Protein AF-A0A9E4EDP9-F1 (afdb_monomer)

Structure (mmCIF, N/CA/C/O backbone):
data_AF-A0A9E4EDP9-F1
#
_entry.id   AF-A0A9E4EDP9-F1
#
loop_
_atom_site.group_PDB
_atom_site.id
_atom_site.type_symbol
_atom_site.label_atom_id
_atom_site.label_alt_id
_atom_site.label_comp_id
_atom_site.label_asym_id
_atom_site.label_entity_id
_atom_site.label_seq_id
_atom_site.pdbx_PDB_ins_code
_atom_site.Cartn_x
_atom_site.Cartn_y
_atom_site.Cartn_z
_atom_site.occupancy
_atom_site.B_iso_or_equiv
_atom_site.auth_seq_id
_atom_site.auth_comp_id
_atom_site.auth_asym_id
_atom_site.auth_atom_id
_atom_site.pdbx_PDB_model_num
ATOM 1 N N . MET A 1 1 ? -17.730 30.668 11.846 1.00 35.94 1 MET A N 1
ATOM 2 C CA . MET A 1 1 ? -17.72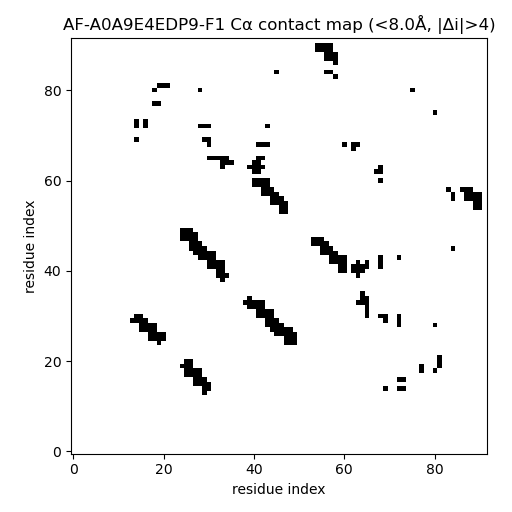0 29.212 12.084 1.00 35.94 1 MET A CA 1
ATOM 3 C C . MET A 1 1 ? -16.920 28.574 10.960 1.00 35.94 1 MET A C 1
ATOM 5 O O . MET A 1 1 ? -17.165 28.892 9.808 1.00 35.94 1 MET A O 1
ATOM 9 N N . THR A 1 2 ? -15.901 27.817 11.361 1.00 37.94 2 THR A N 1
ATOM 10 C CA . THR A 1 2 ? -14.942 26.958 10.626 1.00 37.94 2 THR A CA 1
ATOM 11 C C . THR A 1 2 ? -15.607 26.079 9.544 1.00 37.94 2 THR A C 1
ATOM 13 O O . THR A 1 2 ? -16.782 25.776 9.692 1.00 37.94 2 THR A O 1
ATOM 16 N N . ALA A 1 3 ? -14.965 25.608 8.467 1.00 33.97 3 ALA A N 1
ATOM 17 C CA . ALA A 1 3 ? -13.589 25.135 8.327 1.00 33.97 3 ALA A CA 1
ATOM 18 C C . ALA A 1 3 ? -13.105 25.110 6.853 1.00 33.97 3 ALA A C 1
ATOM 20 O O . ALA A 1 3 ? -13.884 24.847 5.944 1.00 33.97 3 ALA A O 1
ATOM 21 N N . SER A 1 4 ? -11.799 25.350 6.703 1.00 37.59 4 SER A N 1
ATOM 22 C CA . SER A 1 4 ? -10.827 24.731 5.787 1.00 37.59 4 SER A CA 1
ATO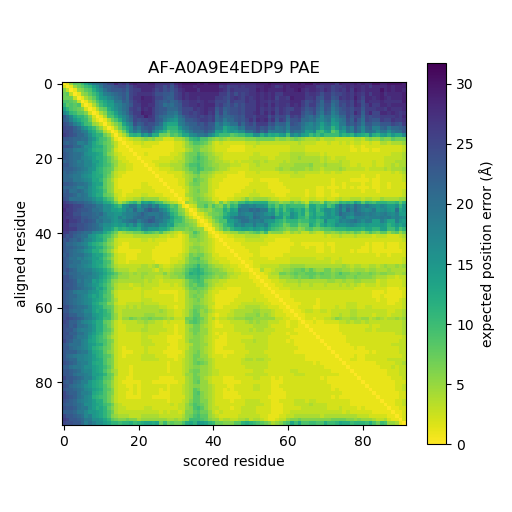M 23 C C . SER A 1 4 ? -11.242 24.369 4.356 1.00 37.59 4 SER A C 1
ATOM 25 O O . SER A 1 4 ? -11.641 23.241 4.086 1.00 37.59 4 SER A O 1
ATOM 27 N N . ASP A 1 5 ? -10.954 25.278 3.426 1.00 43.62 5 ASP A N 1
ATOM 28 C CA . ASP A 1 5 ? -10.614 24.919 2.049 1.00 43.62 5 ASP A CA 1
ATOM 29 C C . ASP A 1 5 ? -9.137 25.262 1.819 1.00 43.62 5 ASP A C 1
ATOM 31 O O . ASP A 1 5 ? -8.769 26.419 1.616 1.00 43.62 5 ASP A O 1
ATOM 35 N N . THR A 1 6 ? -8.280 24.248 1.927 1.00 44.25 6 THR A N 1
ATOM 36 C CA . THR A 1 6 ? -6.922 24.314 1.387 1.00 44.25 6 THR A CA 1
ATOM 37 C C . THR A 1 6 ? -6.619 22.996 0.694 1.00 44.25 6 THR A C 1
ATOM 39 O O . THR A 1 6 ? -5.863 22.174 1.201 1.00 44.25 6 THR A O 1
ATOM 42 N N . SER A 1 7 ? -7.191 22.793 -0.490 1.00 39.50 7 SER A N 1
ATOM 43 C CA . SER A 1 7 ? -6.587 21.891 -1.476 1.00 39.50 7 SER A CA 1
ATOM 44 C C . SER A 1 7 ? -5.796 22.722 -2.481 1.00 39.50 7 SER A C 1
ATOM 46 O O . SER A 1 7 ? -6.243 23.017 -3.586 1.00 39.50 7 SER A O 1
ATOM 48 N N . GLY A 1 8 ? -4.601 23.145 -2.062 1.00 37.09 8 GLY A N 1
ATOM 49 C CA . GLY A 1 8 ? -3.601 23.710 -2.960 1.00 37.09 8 GLY A CA 1
ATOM 50 C C . GLY A 1 8 ? -3.112 22.626 -3.917 1.00 37.09 8 GLY A C 1
ATOM 51 O O . GLY A 1 8 ? -2.270 21.806 -3.560 1.00 37.09 8 GLY A O 1
ATOM 52 N N . GLY A 1 9 ? -3.669 22.603 -5.127 1.00 40.12 9 GLY A N 1
ATOM 53 C CA . GLY A 1 9 ? -3.238 21.716 -6.202 1.00 40.12 9 GLY A CA 1
ATOM 54 C C . GLY A 1 9 ? -1.856 22.106 -6.722 1.00 40.12 9 GLY A C 1
ATOM 55 O O . GLY A 1 9 ? -1.731 22.941 -7.615 1.00 40.12 9 GLY A O 1
ATOM 56 N N . THR A 1 10 ? -0.812 21.486 -6.180 1.00 43.84 10 THR A N 1
ATOM 57 C CA . THR A 1 10 ? 0.531 21.497 -6.773 1.00 43.84 10 THR A CA 1
ATOM 58 C C . THR A 1 10 ? 0.533 20.592 -8.016 1.00 43.84 10 THR A C 1
ATOM 60 O O . THR A 1 10 ? 0.094 19.441 -7.919 1.00 43.84 10 THR A O 1
ATOM 63 N N . PRO A 1 11 ? 1.023 21.045 -9.187 1.00 43.09 11 PRO A N 1
ATOM 64 C CA . PRO A 1 11 ? 1.100 20.226 -10.395 1.00 43.09 11 PRO A CA 1
ATOM 65 C C . PRO A 1 11 ? 2.215 19.181 -10.244 1.00 43.09 11 PRO A C 1
ATOM 67 O O . PRO A 1 11 ? 3.376 19.403 -10.570 1.00 43.09 11 PRO A O 1
ATOM 70 N N . GLY A 1 12 ? 1.826 18.047 -9.673 1.00 42.16 12 GLY A N 1
ATOM 7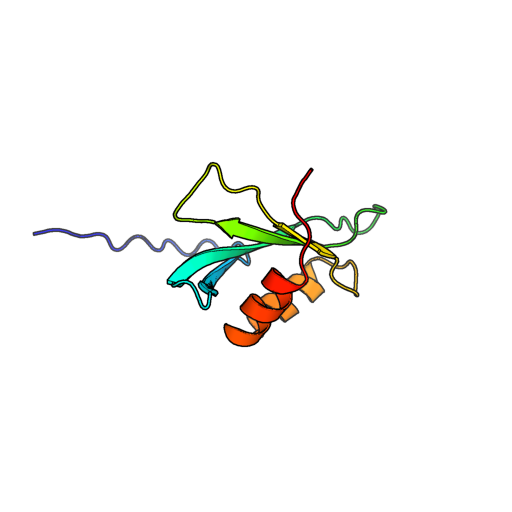1 C CA . GLY A 1 12 ? 2.664 16.899 -9.334 1.00 42.16 12 GLY A CA 1
ATOM 72 C C . GLY A 1 12 ? 1.968 16.021 -8.295 1.00 42.16 12 GLY A C 1
ATOM 73 O O . GLY A 1 12 ? 2.629 15.531 -7.386 1.00 42.16 12 GLY A O 1
ATOM 74 N N . ALA A 1 13 ? 0.632 15.926 -8.374 1.00 46.41 13 ALA A N 1
ATOM 75 C CA . ALA A 1 13 ? -0.209 15.273 -7.379 1.00 46.41 13 ALA A CA 1
ATOM 76 C C . ALA A 1 13 ? 0.360 13.892 -7.042 1.00 46.41 13 ALA A C 1
ATOM 78 O O . ALA A 1 13 ? 0.498 13.037 -7.920 1.00 46.41 13 ALA A O 1
ATOM 79 N N . ALA A 1 14 ? 0.730 13.706 -5.776 1.00 49.91 14 ALA A N 1
ATOM 80 C CA . ALA A 1 14 ? 1.065 12.396 -5.255 1.00 49.91 14 ALA A CA 1
ATOM 81 C C . ALA A 1 14 ? -0.120 11.476 -5.575 1.00 49.91 14 ALA A C 1
ATOM 83 O O . ALA A 1 14 ? -1.252 11.769 -5.203 1.00 49.91 14 ALA A O 1
ATOM 84 N N . LEU A 1 15 ? 0.135 10.427 -6.361 1.00 73.00 15 LEU A N 1
ATOM 85 C CA . LEU A 1 15 ? -0.864 9.477 -6.855 1.00 73.00 15 LEU A CA 1
ATOM 86 C C . LEU A 1 15 ? -1.279 8.533 -5.725 1.00 73.00 15 LEU A C 1
ATOM 88 O O . LEU A 1 15 ? -1.035 7.328 -5.795 1.00 73.00 15 LEU A O 1
ATOM 92 N N . SER A 1 16 ? -1.828 9.099 -4.656 1.00 87.31 16 SER A N 1
ATOM 93 C CA . SER A 1 16 ? -2.447 8.350 -3.580 1.00 87.31 16 SER A CA 1
ATOM 94 C C . SER A 1 16 ? -3.966 8.381 -3.706 1.00 87.31 16 SER A C 1
ATOM 96 O O . SER A 1 16 ? -4.555 9.266 -4.332 1.00 87.31 16 SER A O 1
ATOM 98 N N . ARG A 1 17 ? -4.602 7.34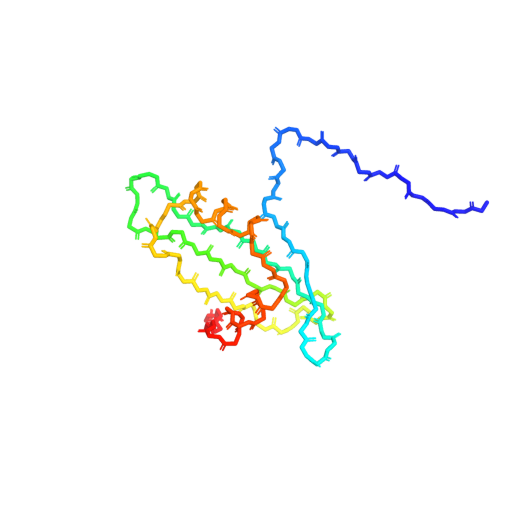0 -3.181 1.00 93.56 17 ARG A N 1
ATOM 99 C CA . ARG A 1 17 ? -6.047 7.158 -3.178 1.00 93.56 17 ARG A CA 1
ATOM 100 C C . ARG A 1 17 ? -6.493 6.625 -1.841 1.00 93.56 17 ARG A C 1
ATOM 102 O O . ARG A 1 17 ? -5.959 5.627 -1.370 1.00 93.56 17 ARG A O 1
ATOM 109 N N . GLU A 1 18 ? -7.513 7.248 -1.280 1.00 95.50 18 GLU A N 1
ATOM 110 C CA . GLU A 1 18 ? -8.177 6.726 -0.098 1.00 95.50 18 GLU A CA 1
ATOM 111 C C . GLU A 1 18 ? -9.337 5.810 -0.488 1.00 95.50 18 GLU A C 1
ATOM 113 O O . GLU A 1 18 ? -10.029 6.065 -1.474 1.00 95.50 18 GLU A O 1
ATOM 118 N N . PHE A 1 19 ? -9.543 4.750 0.288 1.00 95.75 19 PHE A N 1
ATOM 119 C CA . PHE A 1 19 ? -10.692 3.854 0.179 1.00 95.75 19 PHE A CA 1
ATOM 120 C C . PHE A 1 19 ? -10.995 3.225 1.543 1.00 95.75 19 PHE A C 1
ATOM 122 O O . PHE A 1 19 ? -10.227 3.368 2.499 1.00 95.75 19 PHE A O 1
ATOM 129 N N . MET A 1 20 ? -12.127 2.535 1.636 1.00 96.44 20 MET A N 1
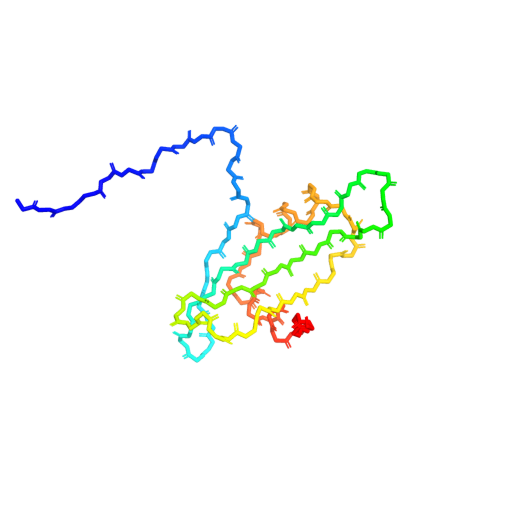ATOM 130 C CA . MET A 1 20 ? -12.565 1.841 2.844 1.00 96.44 20 MET A CA 1
ATOM 131 C C . MET A 1 20 ? -12.680 0.343 2.562 1.00 96.44 20 MET A C 1
ATOM 133 O O . MET A 1 20 ? -13.163 -0.043 1.497 1.00 96.44 20 MET A O 1
ATOM 137 N N . ASP A 1 21 ? -12.216 -0.494 3.487 1.00 94.44 21 ASP A N 1
ATOM 138 C CA . ASP A 1 21 ? -12.375 -1.946 3.378 1.00 94.44 21 ASP A CA 1
ATOM 139 C C . ASP A 1 21 ? -13.726 -2.433 3.940 1.00 94.44 21 ASP A C 1
ATOM 141 O O . ASP A 1 21 ? -14.538 -1.650 4.441 1.00 94.44 21 ASP A O 1
ATOM 145 N N . ALA A 1 22 ? -13.986 -3.742 3.844 1.00 91.56 22 ALA A N 1
ATOM 146 C CA . ALA A 1 22 ? -15.212 -4.353 4.361 1.00 91.56 22 ALA A CA 1
ATOM 147 C C . ALA A 1 22 ? -15.388 -4.211 5.884 1.00 91.56 22 ALA A C 1
ATOM 149 O O . ALA A 1 22 ? -16.519 -4.265 6.367 1.00 91.56 22 ALA A O 1
ATOM 150 N N . ASP A 1 23 ? -14.298 -4.002 6.627 1.00 92.44 23 ASP A N 1
ATOM 151 C CA . ASP A 1 23 ? -14.308 -3.798 8.077 1.00 92.44 23 ASP A CA 1
ATOM 152 C C . ASP A 1 23 ? -14.465 -2.311 8.441 1.00 92.44 23 ASP A C 1
ATOM 154 O O . ASP A 1 23 ? -14.273 -1.927 9.595 1.00 92.44 23 ASP A O 1
ATOM 158 N N . MET A 1 24 ? -14.826 -1.467 7.466 1.00 92.50 24 MET A N 1
ATOM 159 C CA . MET A 1 24 ? -14.965 -0.017 7.609 1.00 92.50 24 MET A CA 1
ATOM 160 C C . MET A 1 24 ? -13.657 0.689 8.003 1.00 92.50 24 MET A C 1
ATOM 162 O O . MET A 1 24 ? -13.702 1.811 8.500 1.00 92.50 24 MET A O 1
ATOM 166 N N . THR A 1 25 ? -12.495 0.067 7.764 1.00 94.19 25 THR A N 1
ATOM 167 C CA . THR A 1 25 ? -11.192 0.698 8.006 1.00 94.19 25 THR A CA 1
ATOM 168 C C . THR A 1 25 ? -10.810 1.572 6.818 1.00 94.19 25 THR A C 1
ATOM 170 O O . THR A 1 25 ? -10.844 1.121 5.668 1.00 94.19 25 THR A O 1
ATOM 173 N N . ARG A 1 26 ? -10.374 2.807 7.079 1.00 96.56 26 ARG A N 1
ATOM 174 C CA . ARG A 1 26 ? -9.816 3.693 6.047 1.00 96.56 26 ARG A CA 1
ATOM 175 C C . ARG A 1 26 ? -8.355 3.392 5.724 1.00 96.56 26 ARG A C 1
ATOM 177 O O . ARG A 1 26 ? -7.495 3.319 6.608 1.00 96.56 26 ARG A O 1
ATOM 184 N N . TRP A 1 27 ? -8.069 3.330 4.430 1.00 96.44 27 TRP A N 1
ATOM 185 C CA . TRP A 1 27 ? -6.744 3.069 3.883 1.00 96.44 27 TRP A CA 1
ATOM 186 C C . TRP A 1 27 ? -6.346 4.122 2.861 1.00 96.44 27 TRP A C 1
ATOM 188 O O . TRP A 1 27 ? -7.170 4.558 2.064 1.00 96.44 27 TRP A O 1
ATOM 198 N N . GLU A 1 28 ? -5.059 4.452 2.827 1.00 96.19 28 GLU A N 1
ATOM 199 C CA . GLU A 1 28 ? -4.425 5.159 1.719 1.00 96.19 28 GLU A CA 1
ATOM 200 C C . GLU A 1 28 ? -3.596 4.171 0.894 1.00 96.19 28 GLU A C 1
ATOM 202 O O . GLU A 1 28 ? -2.700 3.498 1.411 1.00 96.19 28 GLU A O 1
ATOM 207 N N . ALA A 1 29 ? -3.890 4.089 -0.400 1.00 95.81 29 ALA A N 1
ATOM 208 C CA . ALA A 1 29 ? -3.105 3.377 -1.390 1.00 95.81 29 ALA A CA 1
ATOM 209 C C . ALA A 1 29 ? -2.228 4.358 -2.173 1.00 95.81 29 ALA A C 1
ATOM 211 O O . ALA A 1 29 ? -2.743 5.342 -2.692 1.00 95.81 29 ALA A O 1
ATOM 212 N N . TYR A 1 30 ? -0.930 4.095 -2.326 1.00 93.81 30 TYR A N 1
ATOM 213 C CA . TYR A 1 30 ? -0.041 4.932 -3.147 1.00 93.81 30 TYR A CA 1
ATOM 214 C C . TYR A 1 30 ? 1.052 4.121 -3.839 1.00 93.81 30 TYR A C 1
ATOM 216 O O . TYR A 1 30 ? 1.440 3.042 -3.389 1.00 93.81 30 TYR A O 1
ATOM 224 N N . VAL A 1 31 ? 1.580 4.648 -4.944 1.00 92.12 31 VAL A N 1
ATOM 225 C CA . VAL A 1 31 ? 2.673 4.009 -5.691 1.00 92.12 31 VAL A CA 1
ATOM 226 C C . VAL A 1 31 ? 4.026 4.552 -5.253 1.00 92.12 31 VAL A C 1
ATOM 228 O O . VAL A 1 31 ? 4.235 5.760 -5.191 1.00 92.12 31 VAL A O 1
ATOM 231 N N . SER A 1 32 ? 4.980 3.657 -5.005 1.00 87.50 32 SER A N 1
ATOM 232 C CA . SER A 1 32 ? 6.386 4.005 -4.779 1.00 87.50 32 SER A CA 1
ATOM 233 C C . SER A 1 32 ? 7.317 2.877 -5.257 1.00 87.50 32 SER A C 1
ATOM 235 O O . SER A 1 32 ? 6.870 1.785 -5.610 1.00 87.50 32 SER A O 1
ATOM 237 N N . GLY A 1 33 ? 8.627 3.122 -5.311 1.00 78.56 33 GLY A N 1
ATOM 238 C CA . GLY A 1 33 ? 9.624 2.224 -5.919 1.00 78.56 33 GLY A CA 1
ATOM 239 C C . GLY A 1 33 ? 9.942 2.604 -7.368 1.00 78.56 33 GLY A C 1
ATOM 240 O O . GLY A 1 33 ? 9.630 3.711 -7.767 1.00 78.56 33 GLY A O 1
ATOM 241 N N . GLY A 1 34 ? 10.593 1.737 -8.155 1.00 60.47 34 GLY A N 1
ATOM 242 C CA . GLY A 1 34 ? 10.803 1.965 -9.595 1.00 60.47 34 GLY A CA 1
ATOM 243 C C . GLY A 1 34 ? 11.617 3.206 -9.958 1.00 60.47 34 GLY A C 1
ATOM 244 O O . GLY A 1 34 ? 11.044 4.206 -10.377 1.00 60.47 34 GLY A O 1
ATOM 245 N N . GLN A 1 35 ? 12.953 3.134 -9.911 1.00 54.66 35 GLN A N 1
ATOM 246 C CA . GLN A 1 35 ? 13.741 4.040 -10.760 1.00 54.66 35 GLN A CA 1
ATOM 247 C C . GLN A 1 35 ? 13.965 3.383 -12.129 1.00 54.66 35 GLN A C 1
ATOM 249 O O . GLN A 1 35 ? 14.144 2.165 -12.170 1.00 54.66 35 GLN A O 1
ATOM 254 N N . PRO A 1 36 ? 14.035 4.155 -13.233 1.00 52.91 36 PRO A N 1
ATOM 255 C CA . PRO A 1 36 ? 14.200 3.618 -14.591 1.00 52.91 36 PRO A CA 1
ATOM 256 C C . PRO A 1 36 ? 15.386 2.654 -14.765 1.00 52.91 36 PRO A C 1
ATOM 258 O O . PRO A 1 36 ? 15.368 1.827 -15.667 1.00 52.91 36 PRO A O 1
ATOM 261 N N . ASN A 1 37 ? 16.388 2.731 -13.880 1.00 52.25 37 ASN A N 1
ATOM 262 C CA . ASN A 1 37 ? 17.618 1.940 -13.931 1.00 52.25 37 ASN A CA 1
ATOM 263 C C . ASN A 1 37 ? 17.880 1.114 -12.657 1.00 52.25 37 ASN A C 1
ATOM 265 O O . ASN A 1 37 ? 19.015 0.702 -12.419 1.00 52.25 37 ASN A O 1
ATOM 269 N N . THR A 1 38 ? 16.873 0.875 -11.808 1.00 56.16 38 THR A N 1
ATOM 270 C CA . THR A 1 38 ? 17.044 0.040 -10.607 1.00 56.16 38 THR A CA 1
ATOM 271 C C . THR A 1 38 ? 16.203 -1.228 -10.677 1.00 56.16 38 THR A C 1
ATOM 273 O O . THR A 1 38 ? 15.128 -1.269 -11.265 1.00 56.16 38 THR A O 1
ATOM 276 N N . LYS A 1 39 ? 16.683 -2.295 -10.026 1.00 59.75 39 LYS A N 1
ATOM 277 C CA . LYS A 1 39 ? 15.931 -3.555 -9.874 1.00 59.75 39 LYS A CA 1
ATOM 278 C C . LYS A 1 39 ? 14.684 -3.409 -8.986 1.00 59.75 39 LYS A C 1
ATOM 280 O O . LYS A 1 39 ? 13.943 -4.376 -8.812 1.00 59.75 39 LYS A O 1
ATOM 285 N N . LEU A 1 40 ? 14.471 -2.237 -8.384 1.00 68.00 40 LEU A N 1
ATOM 286 C CA . LEU A 1 40 ? 13.323 -1.963 -7.532 1.00 68.00 40 LEU A CA 1
ATOM 287 C C . LEU A 1 40 ? 12.087 -1.833 -8.412 1.00 68.00 40 LEU A C 1
ATOM 289 O O . LEU A 1 40 ? 11.897 -0.820 -9.066 1.00 68.00 40 LEU A O 1
ATOM 293 N N . ARG A 1 41 ? 11.236 -2.856 -8.421 1.00 80.88 41 ARG A N 1
ATOM 294 C CA . ARG A 1 41 ? 9.936 -2.799 -9.097 1.00 80.88 41 ARG A CA 1
ATOM 295 C C . ARG A 1 41 ? 9.024 -1.790 -8.399 1.00 80.88 41 ARG A C 1
ATOM 297 O O . ARG A 1 41 ? 9.053 -1.698 -7.172 1.00 80.88 41 ARG A O 1
ATOM 304 N N . ALA A 1 42 ? 8.203 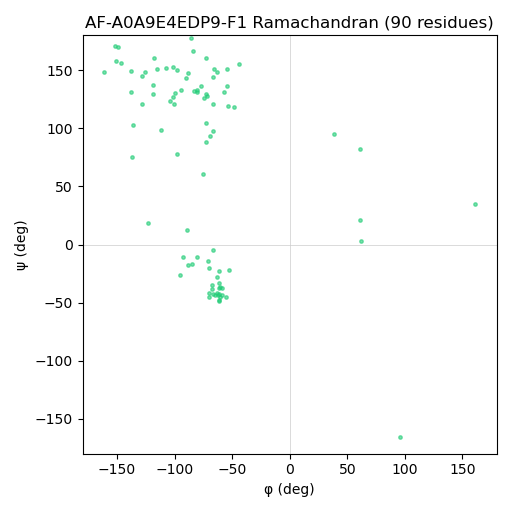-1.080 -9.168 1.00 89.19 42 ALA A N 1
ATOM 305 C CA . ALA A 1 42 ? 7.099 -0.299 -8.624 1.00 89.19 42 ALA A CA 1
ATOM 306 C C . ALA A 1 42 ? 6.195 -1.175 -7.747 1.00 89.19 42 ALA A C 1
ATOM 308 O O . ALA A 1 42 ? 5.862 -2.313 -8.098 1.00 89.19 42 ALA A O 1
ATOM 309 N N . ARG A 1 43 ? 5.813 -0.631 -6.598 1.00 91.56 43 ARG A N 1
ATOM 310 C CA . ARG A 1 43 ? 4.945 -1.255 -5.607 1.00 91.56 43 ARG A CA 1
ATOM 311 C C . ARG A 1 43 ? 3.782 -0.326 -5.309 1.00 91.56 43 ARG A C 1
ATOM 313 O O . ARG A 1 43 ? 3.934 0.893 -5.342 1.00 91.56 43 ARG A O 1
ATOM 320 N N . ILE A 1 44 ? 2.647 -0.930 -5.001 1.00 93.56 44 ILE A N 1
ATOM 321 C CA . ILE A 1 44 ? 1.491 -0.247 -4.436 1.00 93.56 44 ILE A CA 1
ATOM 322 C C . ILE A 1 44 ? 1.528 -0.531 -2.940 1.00 93.56 44 ILE A C 1
ATOM 324 O O . ILE A 1 44 ? 1.560 -1.694 -2.535 1.00 93.56 44 ILE A O 1
ATOM 328 N N . PHE A 1 45 ? 1.598 0.526 -2.146 1.00 94.50 45 PHE A N 1
ATOM 329 C CA . PHE A 1 45 ? 1.573 0.489 -0.693 1.00 94.50 45 PHE A CA 1
ATOM 330 C C . PHE A 1 45 ? 0.167 0.786 -0.196 1.00 94.50 45 PHE A C 1
ATOM 332 O O . PHE A 1 45 ? -0.559 1.532 -0.841 1.00 94.50 45 PHE A O 1
ATOM 339 N N . PHE A 1 46 ? -0.173 0.223 0.957 1.00 96.06 46 PHE A N 1
ATOM 340 C CA . PHE A 1 46 ? -1.418 0.429 1.678 1.00 96.06 46 PHE A CA 1
ATOM 341 C C . PHE A 1 46 ? -1.092 0.800 3.118 1.00 96.06 46 PHE A C 1
ATOM 343 O O . PHE A 1 46 ? -0.436 0.028 3.828 1.00 96.06 46 PHE A O 1
ATOM 350 N N . VAL A 1 47 ? -1.544 1.969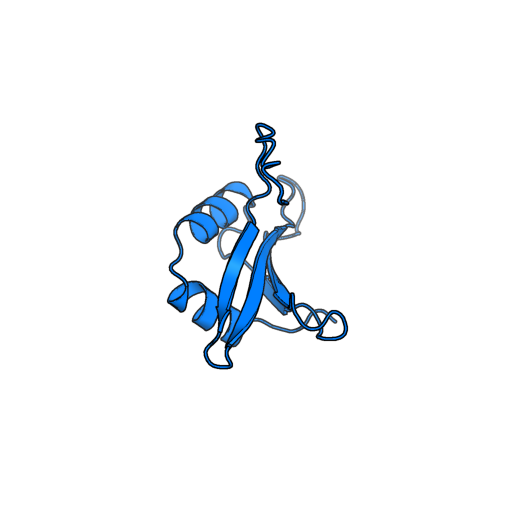 3.551 1.00 95.25 47 VAL A N 1
ATOM 351 C CA . VAL A 1 47 ? -1.335 2.482 4.906 1.00 95.25 47 VAL A CA 1
ATOM 352 C C . VAL A 1 47 ? -2.687 2.672 5.572 1.00 95.25 47 VAL A C 1
ATOM 354 O O . VAL A 1 47 ? -3.595 3.255 4.986 1.00 95.25 47 VAL A O 1
ATOM 357 N N . CYS A 1 48 ? -2.826 2.133 6.780 1.00 95.50 48 CYS A N 1
ATOM 358 C CA . CYS A 1 48 ? -4.017 2.330 7.594 1.00 95.50 48 CYS A CA 1
ATOM 359 C C . CYS A 1 48 ? -4.019 3.771 8.110 1.00 95.50 48 CYS A C 1
ATOM 361 O O . CYS A 1 48 ? -3.025 4.208 8.687 1.00 95.50 48 CYS A O 1
ATOM 363 N N . LEU A 1 49 ? -5.118 4.497 7.910 1.00 94.44 49 LEU A N 1
ATOM 364 C CA . LEU A 1 49 ? -5.233 5.897 8.334 1.00 94.44 49 LEU A CA 1
ATOM 365 C C . LEU A 1 49 ? -5.755 6.048 9.769 1.00 94.44 49 LEU A C 1
ATOM 367 O O . LEU A 1 49 ? -5.615 7.108 10.374 1.00 94.44 49 LEU A O 1
ATOM 371 N N . GLU A 1 50 ? -6.366 4.997 10.310 1.00 92.31 50 GLU A N 1
ATOM 372 C CA . GLU A 1 50 ? -6.986 4.998 11.642 1.00 92.31 50 GLU A CA 1
ATOM 373 C C . GLU A 1 50 ? -6.053 4.457 12.728 1.00 92.31 50 GLU A C 1
ATOM 375 O O . GLU A 1 50 ? -6.172 4.827 13.894 1.00 92.31 50 GLU A O 1
ATOM 380 N N . ASP A 1 51 ? -5.106 3.601 12.342 1.00 90.25 51 ASP A N 1
ATOM 381 C CA . ASP A 1 51 ? -4.146 2.981 13.248 1.00 90.25 51 ASP A CA 1
ATOM 382 C C . ASP A 1 51 ? -2.737 3.007 12.649 1.00 90.25 51 ASP A C 1
ATOM 384 O O . ASP A 1 51 ? -2.380 2.182 11.806 1.00 90.25 51 ASP A O 1
ATOM 388 N N . ASN A 1 52 ? -1.916 3.932 13.149 1.00 82.50 52 ASN A N 1
ATOM 389 C CA . ASN A 1 52 ? -0.516 4.086 12.751 1.00 82.50 52 ASN A CA 1
ATOM 390 C C . ASN A 1 52 ? 0.393 2.949 13.256 1.00 82.50 52 ASN A C 1
ATOM 392 O O . ASN A 1 52 ? 1.531 2.837 12.800 1.00 82.50 52 ASN A O 1
ATOM 396 N N . PHE A 1 53 ? -0.067 2.119 14.200 1.00 88.81 53 PHE A N 1
ATOM 397 C CA . PHE A 1 53 ? 0.662 0.924 14.636 1.00 88.81 53 PHE A CA 1
ATOM 398 C C . PHE A 1 53 ? 0.386 -0.277 13.730 1.00 88.81 53 PHE A C 1
ATOM 400 O O . PHE A 1 53 ? 1.162 -1.242 13.727 1.00 88.81 53 PHE A O 1
ATOM 407 N N . ARG A 1 54 ? -0.684 -0.226 12.926 1.00 90.62 54 ARG A N 1
ATOM 408 C CA . ARG A 1 54 ? -0.964 -1.250 11.924 1.00 90.62 54 ARG A CA 1
ATOM 409 C C . ARG A 1 54 ? 0.118 -1.196 10.852 1.00 90.62 54 ARG A C 1
ATOM 411 O O . ARG A 1 54 ? 0.320 -0.182 10.188 1.00 90.62 54 ARG A O 1
ATOM 418 N N . ARG A 1 55 ? 0.819 -2.319 10.672 1.00 92.62 55 ARG A N 1
ATOM 419 C CA . ARG A 1 55 ? 1.894 -2.416 9.679 1.00 92.62 55 ARG A CA 1
ATOM 420 C C . ARG A 1 55 ? 1.361 -2.076 8.283 1.00 92.62 55 ARG A C 1
ATOM 422 O O . ARG A 1 55 ? 0.361 -2.680 7.873 1.00 92.62 55 ARG A O 1
ATOM 429 N N . PRO A 1 56 ? 2.044 -1.193 7.532 1.00 93.94 56 PRO A N 1
ATOM 430 C CA . PRO A 1 56 ? 1.749 -0.985 6.126 1.00 93.94 56 PRO A CA 1
ATOM 431 C C . PRO A 1 56 ? 1.801 -2.301 5.362 1.00 93.94 56 PRO A C 1
ATOM 433 O O . PRO A 1 56 ? 2.551 -3.215 5.713 1.00 93.94 56 PRO A O 1
ATOM 436 N N . ARG A 1 57 ? 1.027 -2.388 4.290 1.00 95.94 57 ARG A N 1
ATOM 437 C CA . ARG A 1 57 ? 1.051 -3.532 3.381 1.00 95.94 57 ARG A CA 1
ATOM 438 C C . ARG A 1 57 ? 1.475 -3.088 1.996 1.00 95.94 57 ARG A C 1
ATOM 440 O O . ARG A 1 57 ? 1.421 -1.906 1.675 1.00 95.94 57 ARG A O 1
ATOM 447 N N . TRP A 1 58 ? 1.926 -4.019 1.168 1.00 94.50 58 TRP A N 1
ATOM 448 C CA . TRP A 1 58 ? 2.350 -3.704 -0.186 1.00 94.50 58 TRP A CA 1
ATOM 449 C C . TRP A 1 58 ? 2.165 -4.871 -1.151 1.00 94.50 58 TRP A C 1
ATOM 451 O O . TRP A 1 58 ? 2.116 -6.040 -0.766 1.00 94.50 58 TRP A O 1
ATOM 461 N N . THR A 1 59 ? 2.087 -4.538 -2.434 1.00 94.19 59 THR A N 1
ATOM 462 C CA . THR A 1 59 ? 2.123 -5.494 -3.543 1.00 94.19 59 THR A CA 1
ATOM 463 C C . THR A 1 59 ? 2.993 -4.960 -4.676 1.00 94.19 59 THR A C 1
ATOM 465 O O . THR A 1 59 ? 3.119 -3.749 -4.860 1.00 94.19 59 THR A O 1
ATOM 468 N N . ALA A 1 60 ? 3.635 -5.848 -5.432 1.00 91.62 60 ALA A N 1
ATOM 469 C CA . ALA A 1 60 ? 4.406 -5.455 -6.605 1.00 91.62 60 ALA A CA 1
ATOM 470 C C . ALA A 1 60 ? 3.475 -5.244 -7.802 1.00 91.62 60 ALA A C 1
ATOM 472 O O . ALA A 1 60 ? 2.680 -6.120 -8.138 1.00 91.62 60 ALA A O 1
ATOM 473 N N . HIS A 1 61 ? 3.624 -4.119 -8.500 1.00 90.19 61 HIS A N 1
ATOM 474 C CA . HIS A 1 61 ? 2.940 -3.933 -9.771 1.00 90.19 61 HIS A CA 1
ATOM 475 C C . HIS A 1 61 ? 3.661 -4.724 -10.871 1.00 90.19 61 HIS A C 1
ATOM 477 O O . HIS A 1 61 ? 4.893 -4.704 -10.964 1.00 90.19 61 HIS A O 1
ATOM 483 N N . SER A 1 62 ? 2.901 -5.410 -11.726 1.00 87.94 62 SER A N 1
ATOM 484 C CA . SER A 1 62 ? 3.429 -6.334 -12.742 1.00 87.94 62 SER A CA 1
ATOM 485 C C . SER A 1 62 ? 4.388 -5.664 -13.731 1.00 87.94 62 SER A C 1
ATOM 487 O O . SER A 1 62 ? 5.407 -6.250 -14.089 1.00 87.94 62 SER A O 1
ATOM 489 N N . SER A 1 63 ? 4.107 -4.415 -14.115 1.00 86.69 63 SER A N 1
ATOM 490 C CA . SER A 1 63 ? 4.960 -3.638 -15.024 1.00 86.69 63 SER A CA 1
ATOM 491 C C . SER A 1 63 ? 6.294 -3.212 -14.402 1.00 86.69 63 SER A C 1
ATOM 493 O O . SER A 1 63 ? 7.210 -2.831 -15.125 1.00 86.69 63 SER A O 1
ATOM 495 N N . GLY A 1 64 ? 6.398 -3.192 -13.067 1.00 85.75 64 GLY A N 1
ATOM 496 C CA . GLY A 1 64 ? 7.536 -2.620 -12.345 1.00 85.75 64 GLY A CA 1
ATOM 497 C C . GLY A 1 64 ? 7.759 -1.114 -12.560 1.00 85.75 64 GLY A C 1
ATOM 498 O O . GLY A 1 64 ? 8.706 -0.573 -11.995 1.00 85.75 64 GLY A O 1
ATOM 499 N N . SER A 1 65 ? 6.898 -0.435 -13.322 1.00 86.00 65 SER A N 1
ATOM 500 C CA . SER A 1 65 ? 7.011 0.974 -13.714 1.00 86.00 65 SER A CA 1
ATOM 501 C C . SER A 1 65 ? 6.093 1.849 -12.863 1.00 86.00 65 SER A C 1
ATOM 503 O O . SER A 1 65 ? 4.893 1.586 -12.795 1.00 86.00 65 SER A O 1
ATOM 505 N N . VAL A 1 66 ? 6.639 2.899 -12.235 1.00 87.44 66 VAL A N 1
ATOM 506 C CA . VAL A 1 66 ? 5.845 3.847 -11.431 1.00 87.44 66 VAL A CA 1
ATOM 507 C C . VAL A 1 66 ? 4.786 4.555 -12.267 1.00 87.44 66 VAL A C 1
ATOM 509 O O . VAL A 1 66 ? 3.638 4.551 -11.828 1.00 87.44 66 VAL A O 1
ATOM 512 N N . PRO A 1 67 ? 5.092 5.114 -13.458 1.00 87.62 67 PRO A N 1
ATOM 513 C CA . PRO A 1 67 ? 4.066 5.734 -14.294 1.00 87.62 67 PRO A CA 1
ATOM 514 C C . PRO A 1 67 ? 2.896 4.798 -14.612 1.00 87.62 67 PRO A C 1
ATOM 516 O O . PRO A 1 67 ? 1.741 5.192 -14.480 1.00 87.62 67 PRO A O 1
ATOM 519 N N . GLU A 1 68 ? 3.184 3.548 -14.978 1.00 87.94 68 GLU A N 1
ATOM 520 C CA .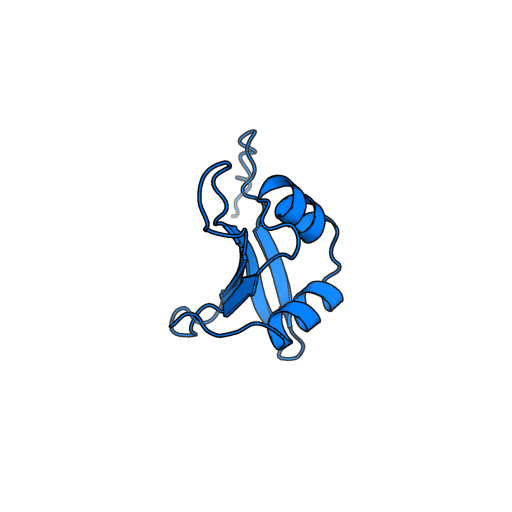 GLU A 1 68 ? 2.145 2.568 -15.314 1.00 87.94 68 GLU A CA 1
ATOM 521 C C . GLU A 1 68 ? 1.352 2.132 -14.079 1.00 87.94 68 GLU A C 1
ATOM 523 O O . GLU A 1 68 ? 0.125 2.130 -14.105 1.00 87.94 68 GLU A O 1
ATOM 528 N N . ALA A 1 69 ? 2.035 1.834 -12.970 1.00 90.31 69 ALA A N 1
ATOM 529 C CA . ALA A 1 69 ? 1.385 1.482 -11.710 1.00 90.31 69 ALA A CA 1
ATOM 530 C C . ALA A 1 69 ? 0.496 2.618 -11.186 1.00 90.31 69 ALA A C 1
ATOM 532 O O . ALA A 1 69 ? -0.577 2.368 -10.649 1.00 90.31 69 ALA A O 1
ATOM 533 N N . SER A 1 70 ? 0.917 3.867 -11.376 1.00 90.50 70 SER A N 1
ATOM 534 C CA . SER A 1 70 ? 0.169 5.047 -10.941 1.00 90.50 70 SER A CA 1
ATOM 535 C C . SER A 1 70 ? -1.095 5.260 -11.763 1.00 90.50 70 SER A C 1
ATOM 537 O O . SER A 1 70 ? -2.151 5.546 -11.205 1.00 90.50 70 SER A O 1
ATOM 539 N N . ARG A 1 71 ? -1.014 5.073 -13.088 1.00 91.25 71 ARG A N 1
ATOM 540 C CA . ARG A 1 71 ? -2.194 5.089 -13.965 1.00 91.25 71 ARG A CA 1
ATOM 541 C C . ARG A 1 71 ? -3.165 3.970 -13.608 1.00 91.25 71 ARG A C 1
ATOM 543 O O . ARG A 1 71 ? -4.363 4.218 -13.541 1.00 91.25 71 ARG A O 1
ATOM 550 N N . ALA A 1 72 ? -2.650 2.767 -13.351 1.00 92.94 72 ALA A N 1
ATOM 551 C CA . ALA A 1 72 ? -3.466 1.636 -12.927 1.00 92.94 72 ALA A CA 1
ATOM 552 C C . ALA A 1 72 ? -4.172 1.933 -11.595 1.00 92.94 72 ALA A C 1
ATOM 554 O O . ALA A 1 72 ? -5.387 1.794 -11.515 1.00 92.94 72 ALA A O 1
ATOM 555 N N . LEU A 1 73 ? -3.442 2.426 -10.589 1.00 93.44 73 LEU A N 1
ATOM 556 C CA . LEU A 1 73 ? -4.003 2.794 -9.287 1.00 93.44 73 LEU A CA 1
ATOM 557 C C . LEU A 1 73 ? -5.103 3.861 -9.407 1.00 93.44 73 LEU A C 1
ATOM 559 O O . LEU A 1 73 ? -6.159 3.745 -8.781 1.00 93.44 73 LEU A O 1
ATOM 563 N N . ALA A 1 74 ? -4.880 4.880 -10.240 1.00 92.62 74 ALA A N 1
ATOM 564 C CA . ALA A 1 74 ? -5.857 5.936 -10.494 1.00 92.62 74 ALA A CA 1
ATOM 565 C C . ALA A 1 74 ? -7.152 5.418 -11.150 1.00 92.62 74 ALA A C 1
ATOM 567 O O . ALA A 1 74 ? -8.207 6.012 -10.949 1.00 92.62 74 ALA A O 1
ATOM 568 N N . ALA A 1 75 ? -7.078 4.322 -11.911 1.00 93.50 75 ALA A N 1
ATOM 569 C CA . ALA A 1 75 ? -8.210 3.733 -12.625 1.00 93.50 75 ALA A CA 1
ATOM 570 C C . ALA A 1 75 ? -8.950 2.626 -11.847 1.00 93.50 75 ALA A C 1
ATOM 572 O O . ALA A 1 75 ? -10.010 2.190 -12.289 1.00 93.50 75 ALA A O 1
ATOM 573 N N . MET A 1 76 ? -8.405 2.149 -10.723 1.00 94.94 76 MET A N 1
ATOM 574 C CA . MET A 1 76 ? -9.017 1.085 -9.916 1.00 94.94 76 MET A CA 1
ATOM 575 C C . MET A 1 76 ? -10.342 1.532 -9.279 1.00 94.94 76 MET A C 1
ATOM 577 O O . MET A 1 76 ? -10.533 2.699 -8.952 1.00 94.94 76 MET A O 1
ATOM 581 N N . SER A 1 77 ? -11.261 0.609 -9.038 1.00 95.38 77 SER A N 1
ATOM 582 C CA . SER A 1 77 ? -12.392 0.830 -8.130 1.00 95.38 77 SER A CA 1
ATOM 583 C C . SER A 1 77 ? -11.987 0.559 -6.678 1.00 95.38 77 SER A C 1
ATOM 585 O O . SER A 1 77 ? -10.962 -0.072 -6.418 1.00 95.38 77 SER A O 1
ATOM 587 N N . ASP A 1 78 ? -12.808 0.972 -5.715 1.00 94.75 78 ASP A N 1
ATOM 588 C CA . ASP A 1 78 ? -12.567 0.650 -4.301 1.00 94.75 78 ASP A CA 1
ATOM 589 C C . ASP A 1 78 ? -12.587 -0.869 -4.058 1.00 94.75 78 ASP A C 1
ATOM 591 O O . ASP A 1 78 ? -11.786 -1.374 -3.274 1.00 94.75 78 ASP A O 1
ATOM 595 N N . SER A 1 79 ? -13.406 -1.627 -4.804 1.00 95.88 79 SER A N 1
ATOM 596 C CA . SER A 1 79 ? -13.386 -3.094 -4.726 1.00 95.88 79 SER A CA 1
ATOM 597 C C . SER A 1 79 ? -12.094 -3.701 -5.271 1.00 95.88 79 SER A C 1
ATOM 599 O O . SER A 1 79 ? -11.617 -4.699 -4.729 1.00 95.88 79 SER A O 1
ATOM 601 N N . ASP A 1 80 ? -11.497 -3.101 -6.308 1.00 96.06 80 ASP A N 1
ATOM 602 C CA . ASP A 1 80 ? -10.196 -3.548 -6.821 1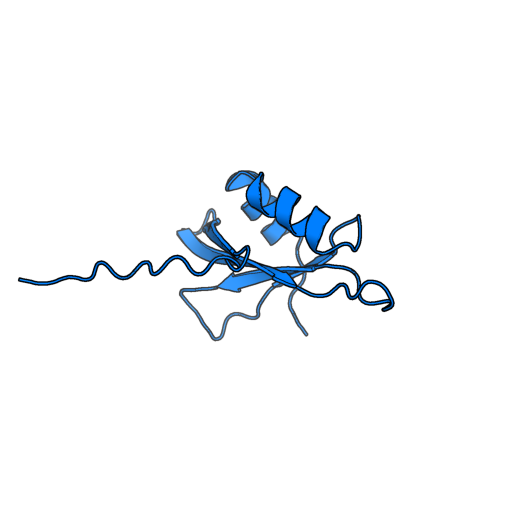.00 96.06 80 ASP A CA 1
ATOM 603 C C . ASP A 1 80 ? -9.099 -3.295 -5.781 1.00 96.06 80 ASP A C 1
ATOM 605 O O . ASP A 1 80 ? -8.266 -4.167 -5.529 1.00 96.06 80 ASP A O 1
ATOM 609 N N . LEU A 1 81 ? -9.127 -2.124 -5.132 1.00 95.94 81 LEU A N 1
ATOM 610 C CA . LEU A 1 81 ? -8.193 -1.766 -4.062 1.00 95.94 81 LEU A CA 1
ATOM 611 C C . LEU A 1 81 ? -8.329 -2.695 -2.855 1.00 95.94 81 LEU A C 1
ATOM 613 O O . LEU A 1 81 ? -7.320 -3.148 -2.320 1.00 95.94 81 LEU A O 1
ATOM 617 N N . GLU A 1 82 ? -9.552 -3.045 -2.461 1.00 96.25 82 GLU A N 1
ATOM 618 C CA . GLU A 1 82 ? -9.812 -3.985 -1.370 1.00 96.25 82 GLU A CA 1
ATOM 619 C C . GLU A 1 82 ? -9.317 -5.403 -1.702 1.00 96.25 82 GLU A C 1
ATOM 621 O O . GLU A 1 82 ? -8.690 -6.072 -0.876 1.00 96.25 82 GLU A O 1
ATOM 626 N N . GLN A 1 83 ? -9.557 -5.888 -2.925 1.00 96.38 83 GLN A N 1
ATOM 627 C CA . GLN A 1 83 ? -9.010 -7.171 -3.379 1.00 96.38 83 GLN A CA 1
ATOM 628 C C . GLN A 1 83 ? -7.479 -7.161 -3.373 1.00 96.38 83 GLN A C 1
ATOM 630 O O . GLN A 1 83 ? -6.850 -8.112 -2.899 1.00 96.38 83 GLN A O 1
ATOM 635 N N . LEU A 1 84 ? -6.877 -6.070 -3.842 1.00 95.88 84 LEU A N 1
ATOM 636 C CA . LEU A 1 84 ? -5.433 -5.909 -3.888 1.00 95.88 84 LEU A CA 1
ATOM 637 C C . LEU A 1 84 ? -4.821 -5.813 -2.481 1.00 95.88 84 LEU A C 1
ATOM 639 O O . LEU A 1 84 ? -3.782 -6.423 -2.222 1.00 95.88 84 LEU A O 1
ATOM 643 N N . LEU A 1 85 ? -5.493 -5.129 -1.550 1.00 96.38 85 LEU A N 1
ATOM 644 C CA . LEU A 1 85 ? -5.145 -5.080 -0.131 1.00 96.38 85 LEU A CA 1
ATOM 645 C C . LEU A 1 85 ? -5.192 -6.478 0.496 1.00 96.38 85 LEU A C 1
ATOM 647 O O . LEU A 1 85 ? -4.248 -6.866 1.185 1.00 96.38 85 LEU A O 1
ATOM 651 N N . ARG A 1 86 ? -6.233 -7.275 0.229 1.00 95.44 86 ARG A N 1
ATOM 652 C CA . ARG A 1 86 ? -6.324 -8.660 0.726 1.00 95.44 86 ARG A CA 1
ATOM 653 C C . ARG A 1 86 ? -5.185 -9.543 0.213 1.00 95.44 86 ARG A C 1
ATOM 655 O O . ARG A 1 86 ? -4.663 -10.357 0.970 1.00 95.44 86 ARG A O 1
ATOM 662 N N . ALA A 1 87 ? -4.775 -9.353 -1.040 1.00 95.38 87 ALA A N 1
ATOM 663 C CA . ALA A 1 87 ? -3.666 -10.082 -1.659 1.00 95.38 87 ALA A CA 1
ATOM 664 C C . ALA A 1 87 ? -2.269 -9.535 -1.294 1.00 95.38 87 ALA A C 1
ATOM 666 O O . ALA A 1 87 ? -1.260 -10.165 -1.608 1.00 95.38 87 ALA A O 1
ATOM 667 N N . SER A 1 88 ? -2.190 -8.362 -0.662 1.00 96.12 88 SER A N 1
ATOM 668 C CA . SER A 1 88 ? -0.925 -7.713 -0.306 1.00 96.12 88 SER A CA 1
ATOM 669 C C . SER A 1 88 ? -0.218 -8.407 0.862 1.00 96.12 88 SER A C 1
ATOM 671 O O . SER A 1 88 ? -0.841 -9.103 1.664 1.00 96.12 88 SER A O 1
ATOM 673 N N . GLN A 1 89 ? 1.081 -8.162 1.012 1.00 95.56 89 GLN A N 1
ATOM 674 C CA . GLN A 1 89 ? 1.880 -8.639 2.145 1.00 95.56 89 GLN A CA 1
ATOM 675 C C . GLN A 1 89 ? 2.233 -7.494 3.097 1.00 95.56 89 GLN A C 1
ATOM 677 O O . GLN A 1 89 ? 2.340 -6.345 2.672 1.00 95.56 89 GLN A O 1
ATOM 682 N N . ALA A 1 90 ? 2.417 -7.795 4.384 1.00 93.88 90 ALA A N 1
ATOM 683 C CA . ALA A 1 90 ? 2.887 -6.804 5.349 1.00 93.88 90 ALA A CA 1
ATOM 684 C C . ALA A 1 90 ? 4.307 -6.322 4.998 1.00 93.88 90 ALA A C 1
ATOM 686 O O . ALA A 1 90 ? 5.107 -7.057 4.417 1.00 93.88 90 ALA A O 1
ATOM 687 N N . LEU A 1 91 ? 4.600 -5.066 5.328 1.00 87.50 91 LEU A N 1
ATOM 688 C CA . LEU A 1 91 ? 5.952 -4.531 5.320 1.00 87.50 91 LEU A CA 1
ATOM 689 C C . LEU A 1 91 ? 6.699 -5.098 6.541 1.00 87.50 91 LEU A C 1
ATOM 691 O O . LEU A 1 91 ? 6.186 -5.038 7.666 1.00 87.50 91 LEU A O 1
ATOM 695 N N . ASP A 1 92 ? 7.857 -5.707 6.284 1.00 81.75 92 ASP A N 1
ATOM 696 C CA . ASP A 1 92 ? 8.684 -6.377 7.296 1.00 81.75 92 ASP A CA 1
ATOM 697 C C . ASP A 1 92 ? 9.294 -5.395 8.303 1.00 81.75 92 ASP A C 1
ATOM 699 O O . ASP A 1 92 ? 9.794 -4.331 7.866 1.00 81.75 92 ASP A O 1
#

Secondary structure (DSSP, 8-state):
----------SS---EEEEE-TT--EEEEEEE---TTSS---EEEEEESS-TTSPPEEEE-TT--HHHHHHHHHH--HHHHHHHHHH-EE--

Mean predicted aligned error: 8.31 Å

Sequence (92 aa):
MTASDTSGGTPGAALSREFMDADMTRWEAYVSGGQPNTKLRARIFFVCLEDNFRRPRWTAHSSGSVPEASRALAAMSDSDLEQLLRASQALD

Foldseek 3Di:
DDDDDDPPDDPPDQLWDWAAEPVRWIKIWGWDWDDVPDPTFIKIKIATPVDNVPFIWIDGDPVSHRVVVSVVSNPDDNVRVNVVRVVTGGDD

Nearest PDB structures (foldseek):
  7zw0-assembly1_sj  TM=3.818E-01  e=3.748E+00  Saccharomyces cerevisiae W303

pLDDT: mean 81.62, std 19.94, range [33.97, 96.56]

Solvent-accessible surface area (backbone atoms only — not comparable to full-atom values): 5532 Å² total; per-residue (Å²): 134,88,81,88,88,80,82,78,81,60,98,74,68,75,65,58,46,77,45,60,42,97,85,71,47,47,33,39,36,34,61,49,64,28,53,102,88,49,93,46,48,8,25,42,36,38,36,50,73,85,40,86,82,53,71,38,29,35,41,75,38,92,84,28,37,42,72,60,45,35,55,50,62,73,69,52,50,59,67,54,50,43,53,49,55,71,72,30,43,72,61,130

Radius of gyration: 14.4 Å; Cα contacts (8 Å, |Δi|>4): 155; chains: 1; bounding box: 35×39×30 Å